Protein AF-A0A1M4BKY4-F1 (afdb_monomer)

Sequence (64 aa):
MATWRGPDGIEIDVIVLNRSPLYRVTQKLNGRRYHLAYAHDIAGIERWVDLADLVEVLPFRARR

Foldseek 3Di:
DKWKAFPQQWIWDFDADPNATWIWIWGQDPNDIGTDDIGNDPVVVCVPHDPVRIDIDDDDDDDD

Organism: NCBI:txid93944

Mean predicted aligned error: 3.81 Å

Solvent-accessible surface area (backbone atoms only — not comparable to full-atom values): 3940 Å² total; per-residue (Å²): 122,64,37,31,38,38,70,88,42,30,35,39,34,58,44,74,57,96,91,39,75,30,38,40,38,31,32,44,55,97,94,41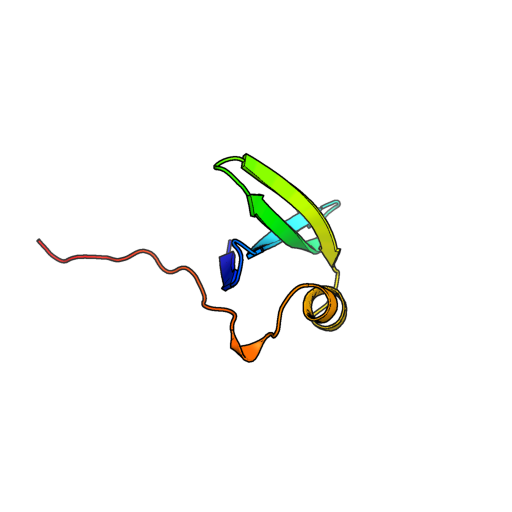,80,41,84,76,47,78,23,84,52,66,76,62,45,54,81,80,42,64,71,89,56,50,41,76,69,70,87,83,79,78,84,128

Radius of gyration: 12.75 Å; Cα contacts (8 Å, |Δi|>4): 109; chains: 1; bounding box: 39×27×31 Å

Secondary structure (DSSP, 8-state):
--EEE-GGGEEEEEEEETTEEEEEEEEEETTEEEEEEEESSSHHHHTTS-GGG-EE--------

Structure (mmCIF, N/CA/C/O backbone):
data_AF-A0A1M4BKY4-F1
#
_entry.id   AF-A0A1M4BKY4-F1
#
loop_
_atom_site.group_PDB
_atom_site.id
_atom_site.type_symbol
_atom_site.label_atom_id
_atom_site.label_alt_id
_atom_site.label_comp_id
_atom_site.label_asym_id
_atom_site.label_entity_id
_atom_site.label_seq_id
_atom_site.pdbx_PDB_ins_code
_atom_site.Cartn_x
_atom_site.Cartn_y
_atom_site.Cartn_z
_atom_site.occupancy
_atom_site.B_iso_or_equiv
_atom_site.auth_seq_id
_atom_site.auth_comp_id
_atom_site.auth_asym_id
_atom_site.auth_atom_id
_atom_site.pdbx_PDB_model_num
ATOM 1 N N . MET A 1 1 ? -7.983 -3.705 -10.108 1.00 71.50 1 MET A N 1
ATOM 2 C CA . MET A 1 1 ? -6.653 -3.261 -9.645 1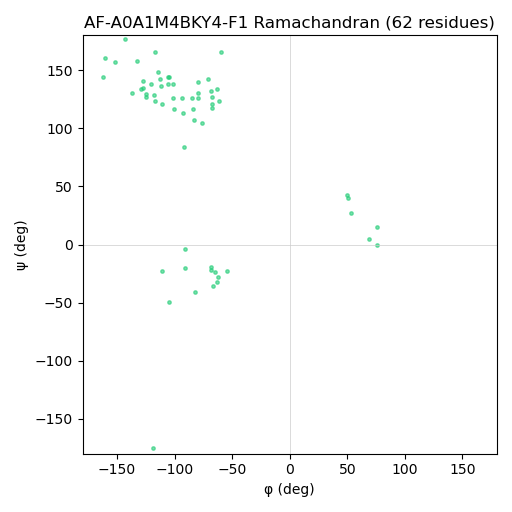.00 71.50 1 MET A CA 1
ATOM 3 C C . MET A 1 1 ? -6.449 -3.863 -8.276 1.00 71.50 1 MET A C 1
ATOM 5 O O . MET A 1 1 ? -7.395 -3.831 -7.498 1.00 71.50 1 MET A O 1
ATOM 9 N N . ALA A 1 2 ? -5.300 -4.490 -8.047 1.00 90.88 2 ALA A N 1
ATOM 10 C CA . ALA A 1 2 ? -4.988 -5.104 -6.766 1.00 90.88 2 ALA A CA 1
ATOM 11 C C . ALA A 1 2 ? -4.528 -4.026 -5.776 1.00 90.88 2 ALA A C 1
ATOM 13 O O . ALA A 1 2 ? -3.817 -3.088 -6.161 1.00 90.88 2 ALA A O 1
ATOM 14 N N . THR A 1 3 ? -4.977 -4.168 -4.534 1.00 95.25 3 THR A N 1
ATOM 15 C CA . THR A 1 3 ? -4.632 -3.291 -3.418 1.00 95.25 3 THR A CA 1
ATOM 16 C C . THR A 1 3 ? -4.167 -4.167 -2.270 1.00 95.25 3 THR A C 1
ATOM 18 O O . THR A 1 3 ? -4.838 -5.140 -1.928 1.00 95.25 3 THR A O 1
ATOM 21 N N . TRP A 1 4 ? -3.062 -3.793 -1.641 1.00 97.25 4 TRP A N 1
ATOM 22 C CA . TRP A 1 4 ? -2.559 -4.425 -0.428 1.00 97.25 4 TRP A CA 1
ATOM 23 C C . TRP A 1 4 ? -2.610 -3.437 0.722 1.00 97.25 4 TRP A C 1
ATOM 25 O O . TRP A 1 4 ? -2.473 -2.227 0.524 1.00 97.25 4 TRP A O 1
ATOM 35 N N . ARG A 1 5 ? -2.815 -3.953 1.929 1.00 97.19 5 ARG A N 1
ATOM 36 C CA . ARG A 1 5 ? -2.758 -3.174 3.164 1.00 97.19 5 ARG A CA 1
ATOM 37 C C . ARG A 1 5 ? -1.701 -3.747 4.079 1.00 97.19 5 ARG A C 1
ATOM 39 O O . ARG A 1 5 ? -1.610 -4.962 4.214 1.00 97.19 5 ARG A O 1
ATOM 46 N N . GLY A 1 6 ? -0.949 -2.848 4.691 1.00 96.31 6 GLY A N 1
ATOM 47 C CA . GLY A 1 6 ? 0.022 -3.156 5.723 1.00 96.31 6 GLY A CA 1
ATOM 48 C C . GLY A 1 6 ? -0.325 -2.471 7.047 1.00 96.31 6 GLY A C 1
ATOM 49 O O . GLY A 1 6 ? -1.378 -1.826 7.165 1.00 96.31 6 GLY A O 1
ATOM 50 N N . PRO A 1 7 ? 0.562 -2.596 8.042 1.00 96.56 7 PRO A N 1
ATOM 51 C CA . PRO A 1 7 ? 0.459 -1.912 9.324 1.00 96.56 7 PRO A CA 1
ATOM 52 C C . PRO A 1 7 ? 0.453 -0.386 9.166 1.00 96.56 7 PRO A C 1
ATOM 54 O O . PRO A 1 7 ? 0.719 0.161 8.094 1.00 96.56 7 PRO A O 1
ATOM 57 N N . ASP A 1 8 ? 0.072 0.309 10.239 1.00 94.88 8 ASP A N 1
ATOM 58 C CA . ASP A 1 8 ? 0.099 1.777 10.343 1.00 94.88 8 ASP A CA 1
ATOM 59 C C . ASP A 1 8 ? -0.632 2.524 9.216 1.00 94.88 8 ASP A C 1
ATOM 61 O O . ASP A 1 8 ? -0.320 3.667 8.869 1.00 94.88 8 ASP A O 1
ATOM 65 N N . GLY A 1 9 ? -1.635 1.863 8.631 1.00 95.75 9 GLY A N 1
ATOM 66 C CA . GLY A 1 9 ? -2.466 2.419 7.573 1.00 95.75 9 GLY A CA 1
ATOM 67 C C . GLY A 1 9 ? -1.788 2.478 6.205 1.00 95.75 9 GLY A C 1
ATOM 68 O O . GLY A 1 9 ? -2.306 3.190 5.339 1.00 95.75 9 GLY A O 1
ATOM 69 N N . ILE A 1 10 ? -0.672 1.768 5.995 1.00 97.94 10 ILE A N 1
ATOM 70 C CA . ILE A 1 10 ? -0.033 1.642 4.681 1.00 97.94 10 ILE A CA 1
ATOM 71 C C . ILE A 1 10 ? -0.975 0.929 3.706 1.00 97.94 10 ILE A C 1
ATOM 73 O O . ILE A 1 10 ? -1.582 -0.098 4.010 1.00 97.94 10 ILE A O 1
ATOM 77 N N . GLU A 1 11 ? -1.097 1.489 2.509 1.00 97.69 11 GLU A N 1
ATOM 78 C CA . GLU A 1 11 ? -1.886 0.948 1.411 1.00 97.69 11 GLU A CA 1
ATOM 79 C C . GLU A 1 11 ? -1.092 1.080 0.112 1.00 97.69 11 GLU A C 1
ATOM 81 O O . GLU A 1 11 ? -0.580 2.157 -0.212 1.00 97.69 11 GLU A O 1
ATOM 86 N N . ILE A 1 12 ? -1.003 -0.023 -0.624 1.00 97.56 12 ILE A N 1
ATOM 87 C CA . ILE A 1 12 ? -0.292 -0.113 -1.895 1.00 97.56 12 ILE A CA 1
ATOM 88 C C . ILE A 1 12 ? -1.300 -0.445 -2.978 1.00 97.56 12 ILE A C 1
ATOM 90 O O . ILE A 1 12 ? -1.972 -1.469 -2.905 1.00 97.56 12 ILE A O 1
ATOM 94 N N . ASP A 1 13 ? -1.367 0.395 -4.003 1.00 96.81 13 ASP A N 1
ATOM 95 C CA . ASP A 1 13 ? -2.181 0.152 -5.190 1.00 96.81 13 ASP A CA 1
ATOM 96 C C . ASP A 1 13 ? -1.293 -0.063 -6.411 1.00 96.81 13 ASP A C 1
ATOM 98 O O . ASP A 1 13 ? -0.322 0.669 -6.603 1.00 96.81 13 ASP A O 1
ATOM 102 N N . VAL A 1 14 ? -1.673 -0.977 -7.304 1.00 95.31 14 VAL A N 1
ATOM 103 C CA . VAL A 1 14 ? -1.128 -0.980 -8.670 1.00 95.31 14 VAL A CA 1
ATOM 104 C C . VAL A 1 14 ? -1.923 0.006 -9.516 1.00 95.31 14 VAL A C 1
ATOM 106 O O . VAL A 1 14 ? -3.120 -0.183 -9.752 1.00 95.31 14 VAL A O 1
ATOM 109 N N . ILE A 1 15 ? -1.251 1.051 -9.994 1.00 94.88 15 ILE A N 1
ATOM 110 C CA . ILE A 1 15 ? -1.812 2.074 -10.877 1.00 94.88 15 ILE A CA 1
ATOM 111 C C . ILE A 1 15 ? -1.106 2.073 -12.235 1.00 94.88 15 ILE A C 1
ATOM 113 O O . ILE A 1 15 ? -0.031 1.500 -12.386 1.00 94.88 15 ILE A O 1
ATOM 117 N N . VAL A 1 16 ? -1.700 2.746 -13.223 1.00 94.38 16 VAL A N 1
ATOM 118 C CA . VAL A 1 16 ? -1.056 3.012 -14.515 1.00 94.38 16 VAL A CA 1
ATOM 119 C C . VAL A 1 16 ? -0.769 4.504 -14.617 1.00 94.38 16 VAL A C 1
ATOM 121 O O . VAL A 1 16 ? -1.695 5.312 -14.571 1.00 94.38 16 VAL A O 1
ATOM 124 N N . LEU A 1 17 ? 0.500 4.868 -14.786 1.00 90.81 17 LEU A N 1
ATOM 125 C CA . LEU A 1 17 ? 0.936 6.237 -15.071 1.00 90.81 17 LEU A CA 1
ATOM 126 C C . LEU A 1 17 ? 1.763 6.209 -16.355 1.00 90.81 17 LEU A C 1
ATOM 128 O O . LEU 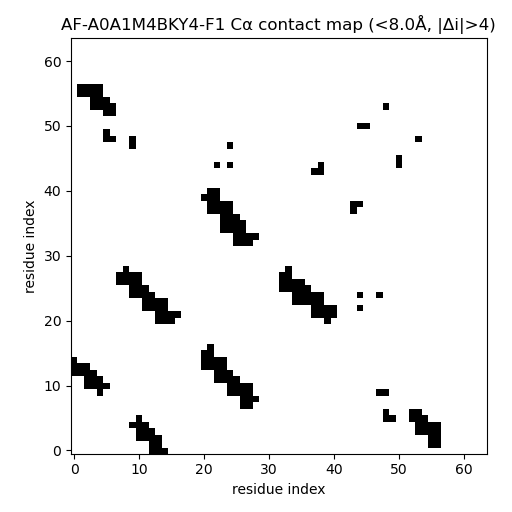A 1 17 ? 2.656 5.381 -16.503 1.00 90.81 17 LEU A O 1
ATOM 132 N N . ASN A 1 18 ? 1.445 7.083 -17.312 1.00 91.25 18 ASN A N 1
ATOM 133 C CA . ASN A 1 18 ? 2.128 7.148 -18.611 1.00 91.25 18 ASN A CA 1
ATOM 134 C C . ASN A 1 18 ? 2.247 5.788 -19.331 1.00 91.25 18 ASN A C 1
ATOM 136 O O . ASN A 1 18 ? 3.263 5.497 -19.950 1.00 91.25 18 ASN A O 1
ATOM 140 N N . ARG A 1 19 ? 1.184 4.970 -19.275 1.00 92.50 19 ARG A N 1
ATOM 141 C CA . ARG A 1 19 ? 1.098 3.612 -19.861 1.00 92.50 19 ARG A CA 1
ATOM 142 C C . ARG A 1 19 ? 1.973 2.543 -19.195 1.00 92.50 19 ARG A C 1
ATOM 144 O O . ARG A 1 19 ? 1.942 1.403 -19.646 1.00 92.50 19 ARG A O 1
ATOM 151 N N . SER A 1 20 ? 2.667 2.867 -18.109 1.00 90.12 20 SER A N 1
ATOM 152 C CA . SER A 1 20 ? 3.449 1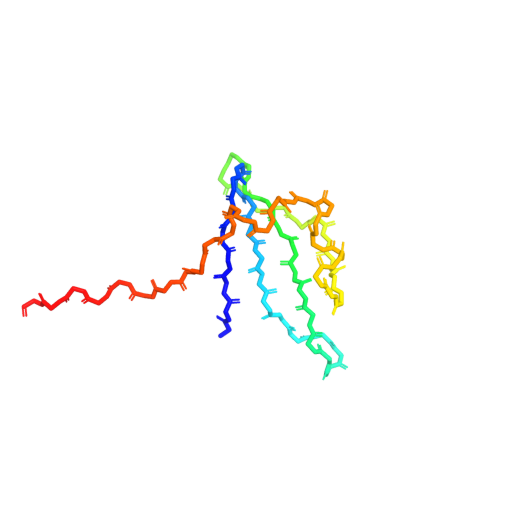.903 -17.333 1.00 90.12 20 SER A CA 1
ATOM 153 C C . SER A 1 20 ? 2.742 1.569 -16.016 1.00 90.12 20 SER A C 1
ATOM 155 O O . SER A 1 20 ? 2.205 2.479 -15.376 1.00 90.12 20 SER A O 1
ATOM 157 N N . PRO A 1 21 ? 2.704 0.293 -15.593 1.00 91.25 21 PRO A N 1
ATOM 158 C CA . PRO A 1 21 ? 2.248 -0.066 -14.258 1.00 91.25 21 PRO A CA 1
ATOM 159 C C . PRO A 1 21 ? 3.279 0.366 -13.206 1.00 91.25 21 PRO A C 1
ATOM 161 O O . PRO A 1 21 ? 4.486 0.287 -13.433 1.00 91.25 21 PRO A O 1
ATOM 164 N N . LEU A 1 22 ? 2.795 0.829 -12.059 1.00 95.44 22 LEU A N 1
ATOM 165 C CA . LEU A 1 22 ? 3.602 1.198 -10.893 1.00 95.44 22 LEU A CA 1
ATOM 166 C C . LEU A 1 22 ? 2.806 1.008 -9.607 1.00 95.44 22 LEU A C 1
ATOM 168 O O . LEU A 1 22 ? 1.574 1.065 -9.596 1.00 95.44 22 LEU A O 1
ATOM 172 N N . TYR A 1 23 ? 3.537 0.840 -8.515 1.00 96.50 23 TYR A N 1
ATOM 173 C CA . TYR A 1 23 ? 2.995 0.807 -7.172 1.00 96.50 23 TYR A CA 1
ATOM 174 C C . TYR A 1 23 ? 2.858 2.231 -6.645 1.00 96.50 23 TYR A C 1
ATOM 176 O O . TYR A 1 23 ? 3.814 3.006 -6.631 1.00 96.50 23 TYR A O 1
ATOM 184 N N . ARG A 1 24 ? 1.663 2.588 -6.192 1.00 97.44 24 ARG A N 1
ATOM 185 C CA . ARG A 1 24 ? 1.414 3.813 -5.439 1.00 97.44 24 ARG A CA 1
ATOM 186 C C . ARG A 1 24 ? 1.337 3.459 -3.966 1.00 97.44 24 ARG A C 1
ATOM 188 O O . ARG A 1 24 ? 0.409 2.767 -3.559 1.00 97.44 24 ARG A O 1
ATOM 195 N N . VAL A 1 25 ? 2.264 3.993 -3.181 1.00 97.62 25 VAL A N 1
ATOM 196 C CA . VAL A 1 25 ? 2.279 3.847 -1.726 1.00 97.62 25 VAL A CA 1
ATOM 197 C C . VAL A 1 25 ? 1.561 5.039 -1.106 1.00 97.62 25 VAL A C 1
ATOM 199 O O . VAL A 1 25 ? 1.868 6.204 -1.392 1.00 97.62 25 VAL A O 1
ATOM 202 N N . THR A 1 26 ? 0.578 4.754 -0.262 1.00 98.06 26 THR A N 1
ATOM 203 C CA . THR A 1 26 ? -0.144 5.757 0.521 1.00 98.06 26 THR A CA 1
ATOM 204 C C . THR A 1 26 ? -0.244 5.328 1.975 1.00 98.06 26 THR A C 1
ATOM 206 O O . THR A 1 26 ? -0.162 4.143 2.277 1.00 98.06 26 THR A O 1
ATOM 209 N N . GLN A 1 27 ? -0.452 6.288 2.872 1.00 97.88 27 GLN A N 1
ATOM 210 C CA . GLN A 1 27 ? -0.700 6.018 4.283 1.00 97.88 27 GLN A CA 1
ATOM 211 C C . GLN A 1 27 ? -1.970 6.718 4.743 1.00 97.88 27 GLN A C 1
ATOM 213 O O . GLN A 1 27 ? -2.200 7.892 4.435 1.00 97.88 27 GLN A O 1
ATOM 218 N N . LYS A 1 28 ? -2.811 5.997 5.480 1.00 97.12 28 LYS A N 1
ATOM 219 C CA . LYS A 1 28 ? -3.994 6.552 6.134 1.00 97.12 28 LYS A CA 1
ATOM 220 C C . LYS A 1 28 ? -3.658 6.965 7.561 1.00 97.12 28 LYS A C 1
ATOM 222 O O . LYS A 1 28 ? -3.444 6.114 8.412 1.00 97.12 28 LYS A O 1
ATOM 227 N N . LEU A 1 29 ? -3.697 8.268 7.828 1.00 95.25 29 LEU A N 1
ATOM 228 C CA . LEU A 1 29 ? -3.488 8.858 9.149 1.00 95.25 29 LEU A CA 1
ATOM 229 C C . LEU A 1 29 ? -4.689 9.738 9.499 1.00 95.25 29 LEU A C 1
ATOM 231 O O . LEU A 1 29 ? -5.074 10.607 8.715 1.00 95.2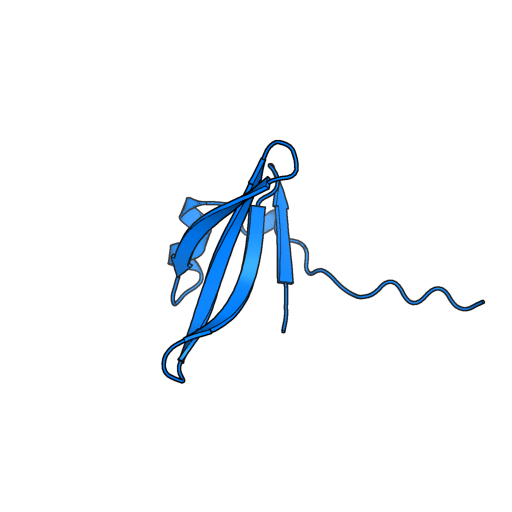5 29 LEU A O 1
ATOM 235 N N . ASN A 1 30 ? -5.301 9.514 10.666 1.00 93.81 30 ASN A N 1
ATOM 236 C CA . ASN A 1 30 ? -6.445 10.296 11.166 1.00 93.81 30 ASN A CA 1
ATOM 237 C C . ASN A 1 30 ? -7.586 10.455 10.136 1.00 93.81 30 ASN A C 1
ATOM 239 O O . ASN A 1 30 ? -8.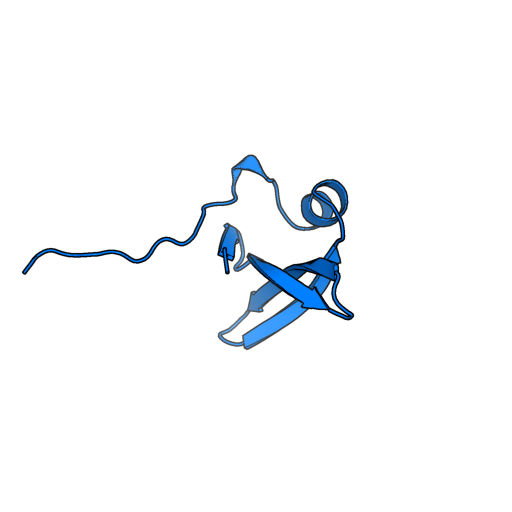125 11.542 9.935 1.00 93.81 30 ASN A O 1
ATOM 243 N N . GLY A 1 31 ? -7.916 9.372 9.424 1.00 92.38 31 GLY A N 1
ATOM 244 C CA . GLY A 1 31 ? -8.967 9.353 8.398 1.00 92.38 31 GLY A CA 1
ATOM 245 C C . GLY A 1 31 ? -8.597 10.022 7.066 1.00 92.38 31 GLY A C 1
ATOM 246 O O . GLY A 1 31 ? -9.403 10.005 6.137 1.00 92.38 31 GLY A O 1
ATOM 247 N N . ARG A 1 32 ? -7.387 10.577 6.932 1.00 96.38 32 ARG A N 1
ATOM 248 C CA . ARG A 1 32 ? -6.877 11.180 5.692 1.00 96.38 32 ARG A CA 1
ATOM 249 C C . ARG A 1 32 ? -5.849 10.270 5.034 1.00 96.38 32 ARG A C 1
ATOM 251 O O . ARG A 1 32 ? -5.076 9.612 5.719 1.00 96.38 32 ARG A O 1
ATOM 258 N N . ARG A 1 33 ? -5.837 10.237 3.700 1.00 97.12 33 ARG A N 1
ATOM 259 C CA . ARG A 1 33 ? -4.868 9.467 2.907 1.00 97.12 33 ARG A CA 1
ATOM 260 C C . ARG A 1 33 ? -3.780 10.402 2.378 1.00 97.12 33 ARG A C 1
ATOM 262 O O . ARG A 1 33 ? -4.096 11.372 1.695 1.00 97.12 33 ARG A O 1
ATOM 269 N N . TYR A 1 34 ? -2.526 10.072 2.652 1.00 97.62 34 TYR A N 1
ATOM 270 C CA . TYR A 1 34 ? -1.343 10.805 2.208 1.00 97.62 34 TYR A CA 1
A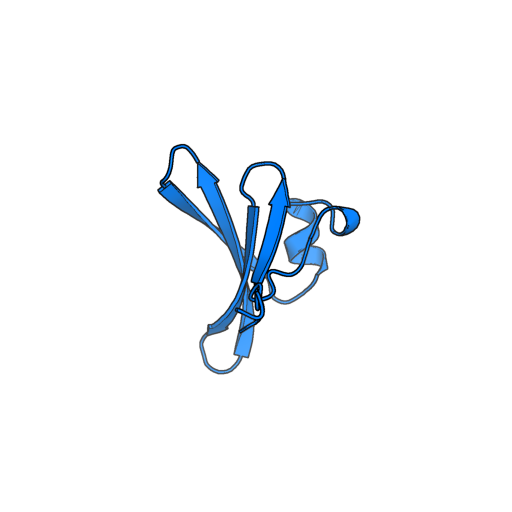TOM 271 C C . TYR A 1 34 ? -0.567 9.970 1.192 1.00 97.62 34 TYR A C 1
ATOM 273 O O . TYR A 1 34 ? -0.409 8.764 1.371 1.00 97.62 34 TYR A O 1
ATOM 281 N N . HIS A 1 35 ? -0.106 10.596 0.110 1.00 97.25 35 HIS A N 1
ATOM 282 C CA . HIS A 1 35 ? 0.786 9.948 -0.847 1.00 97.25 35 HIS A CA 1
ATOM 283 C C . HIS A 1 35 ? 2.211 9.959 -0.302 1.00 97.25 35 HIS A C 1
ATOM 285 O O . HIS A 1 35 ? 2.688 11.015 0.108 1.00 97.25 35 HIS A O 1
ATOM 291 N N . LEU A 1 36 ? 2.866 8.799 -0.310 1.00 96.56 36 LEU A N 1
ATOM 292 C CA . LEU A 1 36 ? 4.243 8.668 0.159 1.00 96.56 36 LEU A CA 1
ATOM 293 C C . LEU A 1 36 ? 5.220 8.530 -1.006 1.00 96.56 36 LEU A C 1
ATOM 295 O O . LEU A 1 36 ? 6.216 9.246 -1.058 1.00 96.56 36 LEU A O 1
ATOM 299 N N . ALA A 1 37 ? 4.931 7.629 -1.950 1.00 96.50 37 ALA A N 1
ATOM 300 C CA . ALA A 1 37 ? 5.825 7.362 -3.070 1.00 96.50 37 ALA A CA 1
ATOM 301 C C . ALA A 1 37 ? 5.123 6.677 -4.249 1.00 96.50 37 ALA A C 1
ATOM 303 O O . ALA A 1 37 ? 4.082 6.026 -4.102 1.00 96.50 37 ALA A O 1
ATOM 304 N N . TYR A 1 38 ? 5.764 6.771 -5.413 1.00 96.62 38 TYR A N 1
ATOM 305 C CA . TYR A 1 38 ? 5.621 5.800 -6.492 1.00 96.62 38 TYR A CA 1
ATOM 306 C C . TYR A 1 38 ? 6.835 4.870 -6.493 1.00 96.62 38 TYR A C 1
ATOM 308 O O . TYR A 1 38 ? 7.963 5.336 -6.337 1.00 96.62 38 TYR A O 1
ATOM 316 N N . ALA A 1 39 ? 6.608 3.575 -6.690 1.00 95.38 39 ALA A N 1
ATOM 317 C CA . ALA A 1 39 ? 7.653 2.569 -6.822 1.00 95.38 39 ALA A CA 1
ATOM 318 C C . ALA A 1 39 ? 7.441 1.747 -8.100 1.00 95.38 39 ALA A C 1
ATOM 320 O O . ALA A 1 39 ? 6.310 1.425 -8.471 1.00 95.38 39 ALA A O 1
ATOM 321 N N . HIS A 1 40 ? 8.537 1.422 -8.782 1.00 93.25 40 HIS A N 1
ATOM 322 C CA . HIS A 1 40 ? 8.522 0.608 -10.001 1.00 93.25 40 HIS A CA 1
ATOM 323 C C . HIS A 1 40 ? 8.670 -0.889 -9.716 1.00 93.25 40 HIS A C 1
ATOM 325 O O . HIS A 1 40 ? 8.294 -1.711 -10.546 1.00 93.25 40 HIS A O 1
ATOM 331 N N . ASP A 1 41 ? 9.198 -1.234 -8.546 1.00 92.50 41 ASP A N 1
ATOM 332 C CA . ASP A 1 41 ? 9.485 -2.593 -8.118 1.00 92.50 41 ASP A CA 1
ATOM 333 C C . ASP A 1 41 ? 9.197 -2.770 -6.620 1.00 92.50 41 ASP A C 1
ATOM 335 O O . ASP A 1 41 ? 8.811 -1.836 -5.909 1.00 92.50 41 ASP A O 1
ATOM 339 N N . ILE A 1 42 ? 9.372 -4.006 -6.160 1.00 92.06 42 ILE A N 1
ATOM 340 C CA . ILE A 1 42 ? 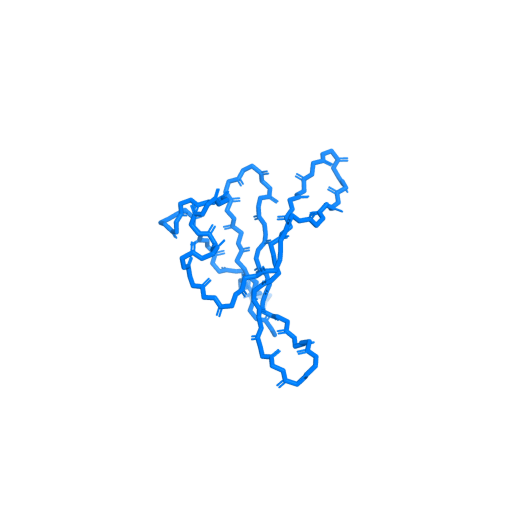9.167 -4.411 -4.770 1.00 92.06 42 ILE A CA 1
ATOM 341 C C . ILE A 1 42 ? 10.202 -3.758 -3.837 1.00 92.06 42 ILE A C 1
ATOM 343 O O . ILE A 1 42 ? 9.846 -3.333 -2.741 1.00 92.06 42 ILE A O 1
ATOM 347 N N . ALA A 1 43 ? 11.450 -3.581 -4.277 1.00 92.94 43 ALA A N 1
ATOM 348 C CA . ALA A 1 43 ? 12.496 -2.961 -3.458 1.00 92.94 43 ALA A CA 1
ATOM 349 C C . ALA A 1 43 ? 12.166 -1.497 -3.096 1.00 92.94 43 ALA A C 1
ATOM 351 O O . ALA A 1 43 ? 12.495 -1.013 -2.011 1.00 92.94 43 ALA A O 1
ATOM 352 N N . GLY A 1 44 ? 11.471 -0.775 -3.981 1.00 93.00 44 GLY A N 1
ATOM 353 C CA . GLY A 1 44 ? 10.952 0.564 -3.692 1.00 93.00 44 GLY A CA 1
ATOM 354 C C . GLY A 1 44 ? 9.820 0.591 -2.655 1.00 93.00 44 GLY A C 1
ATOM 355 O O . GLY A 1 44 ? 9.601 1.628 -2.024 1.00 93.00 44 GLY A O 1
ATOM 356 N N . ILE A 1 45 ? 9.122 -0.530 -2.456 1.00 94.88 45 ILE A N 1
ATOM 357 C CA . ILE A 1 45 ? 8.064 -0.693 -1.450 1.00 94.88 45 ILE A CA 1
ATOM 358 C C . ILE A 1 45 ? 8.650 -1.008 -0.070 1.00 94.88 45 ILE A C 1
ATOM 360 O O . ILE A 1 45 ? 8.182 -0.435 0.913 1.00 94.88 45 ILE A O 1
ATOM 364 N N . GLU A 1 46 ? 9.678 -1.859 0.003 1.00 95.69 46 GLU A N 1
ATOM 365 C CA . GLU A 1 46 ? 10.287 -2.359 1.255 1.00 95.69 46 GLU A CA 1
ATOM 366 C C . GLU A 1 46 ? 10.744 -1.250 2.215 1.00 95.69 46 GLU A C 1
ATOM 368 O O . GLU A 1 46 ? 10.841 -1.452 3.421 1.00 95.69 46 GLU A O 1
ATOM 373 N N . ARG A 1 47 ? 10.989 -0.039 1.703 1.00 93.69 47 ARG A N 1
ATOM 374 C CA . ARG A 1 47 ? 11.334 1.134 2.524 1.00 93.69 47 ARG A CA 1
ATOM 375 C C . ARG A 1 47 ? 10.189 1.638 3.404 1.00 93.69 47 ARG A C 1
ATOM 377 O O . ARG A 1 47 ? 10.442 2.410 4.324 1.00 93.69 47 ARG A O 1
ATOM 384 N N . TRP A 1 48 ? 8.951 1.271 3.086 1.00 94.94 48 TRP A N 1
ATOM 385 C CA . TRP A 1 48 ? 7.744 1.789 3.732 1.00 94.94 48 TRP A CA 1
ATOM 386 C C . TRP A 1 48 ? 7.020 0.750 4.578 1.00 94.94 48 TRP A C 1
ATOM 388 O O . TRP A 1 48 ? 6.231 1.125 5.441 1.00 94.94 48 TRP A O 1
ATOM 398 N N . VAL A 1 49 ? 7.235 -0.536 4.303 1.00 95.56 49 VAL A N 1
ATOM 399 C CA . VAL A 1 49 ? 6.519 -1.637 4.944 1.00 95.56 49 VAL A CA 1
ATOM 400 C C . VAL A 1 49 ? 7.283 -2.941 4.749 1.00 95.56 49 VAL A C 1
ATOM 402 O O . VAL A 1 49 ? 7.861 -3.162 3.683 1.00 95.56 49 VAL A O 1
ATOM 405 N N . ASP A 1 50 ? 7.259 -3.807 5.760 1.00 96.31 50 ASP A N 1
ATOM 406 C CA . ASP A 1 50 ? 7.697 -5.191 5.604 1.00 96.31 50 ASP 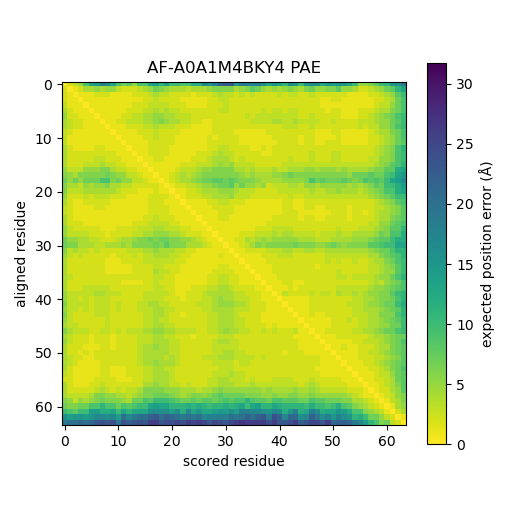A CA 1
ATOM 407 C C . ASP A 1 50 ? 6.709 -5.928 4.688 1.00 96.31 50 ASP A C 1
ATOM 409 O O . ASP A 1 50 ? 5.494 -5.920 4.904 1.00 96.31 50 ASP A O 1
ATOM 413 N N . LEU A 1 51 ? 7.221 -6.561 3.635 1.00 94.69 51 LEU A N 1
ATOM 414 C CA . LEU A 1 51 ? 6.394 -7.277 2.668 1.00 94.69 51 LEU A CA 1
ATOM 415 C C . LEU A 1 51 ? 5.630 -8.440 3.303 1.00 94.69 51 LEU A C 1
ATOM 417 O O . LEU A 1 51 ? 4.552 -8.779 2.816 1.00 94.69 51 LEU A O 1
ATOM 421 N N . ALA A 1 52 ? 6.166 -9.036 4.372 1.00 96.25 52 ALA A N 1
ATOM 422 C CA . ALA A 1 52 ? 5.508 -10.117 5.097 1.00 96.25 52 ALA A CA 1
ATOM 423 C C . ALA A 1 52 ? 4.203 -9.664 5.773 1.00 96.25 52 ALA A C 1
ATOM 425 O O . ALA A 1 52 ? 3.307 -10.482 5.982 1.00 96.25 52 ALA A O 1
ATOM 426 N N . ASP A 1 53 ? 4.068 -8.366 6.052 1.00 96.69 53 ASP A N 1
ATOM 427 C CA . ASP A 1 53 ? 2.888 -7.791 6.697 1.00 96.69 53 ASP A CA 1
ATOM 428 C C . ASP A 1 53 ? 1.823 -7.313 5.694 1.00 96.69 53 ASP A C 1
ATOM 430 O O . ASP A 1 53 ? 0.746 -6.851 6.088 1.00 96.69 53 ASP A O 1
ATOM 434 N N . LEU A 1 54 ? 2.098 -7.399 4.388 1.00 96.25 54 LEU A N 1
ATOM 435 C CA . LEU A 1 54 ? 1.151 -6.995 3.355 1.00 96.25 54 LEU A CA 1
ATOM 436 C C . LEU A 1 54 ? 0.092 -8.067 3.111 1.00 96.25 54 LEU A C 1
ATOM 438 O O . LEU A 1 54 ? 0.381 -9.205 2.747 1.00 96.25 54 LEU A O 1
ATOM 442 N N . VAL A 1 55 ? -1.172 -7.655 3.195 1.00 96.50 55 VAL A N 1
ATOM 443 C CA . VAL A 1 55 ? -2.324 -8.512 2.906 1.00 96.50 55 VAL A CA 1
ATOM 444 C C . VAL A 1 55 ? -3.108 -7.947 1.730 1.00 96.50 55 VAL A C 1
ATOM 446 O O . VAL A 1 55 ? -3.471 -6.768 1.714 1.00 96.50 55 VAL A O 1
ATOM 449 N N . GLU A 1 56 ? -3.387 -8.791 0.735 1.00 95.94 56 GLU A N 1
ATOM 450 C CA . GLU A 1 56 ? -4.212 -8.407 -0.410 1.00 95.94 56 GLU A CA 1
ATOM 451 C C . GLU A 1 56 ? -5.668 -8.180 0.018 1.00 95.94 56 GLU A C 1
ATOM 453 O O . GLU A 1 56 ? -6.288 -8.991 0.712 1.00 95.94 56 GLU A O 1
ATOM 458 N N . VAL A 1 57 ? -6.239 -7.061 -0.420 1.00 94.88 57 VAL A N 1
ATOM 459 C CA . VAL A 1 57 ? -7.636 -6.721 -0.172 1.00 94.88 57 VAL A CA 1
ATOM 460 C C . VAL A 1 57 ? -8.509 -7.410 -1.210 1.00 94.88 57 VAL A C 1
ATOM 462 O O . VAL A 1 57 ? -8.602 -6.981 -2.360 1.00 94.88 57 VAL A O 1
ATOM 465 N N . LEU A 1 58 ? -9.221 -8.444 -0.768 1.00 92.19 58 LEU A N 1
ATOM 466 C CA . LEU A 1 58 ? -10.206 -9.149 -1.579 1.00 92.19 58 LEU A CA 1
ATOM 467 C C . LEU A 1 58 ? -11.637 -8.773 -1.160 1.00 92.19 58 LEU A C 1
ATOM 469 O O . LEU A 1 58 ? -11.907 -8.579 0.029 1.00 92.19 58 LEU A O 1
ATOM 473 N N . PRO A 1 59 ? -12.593 -8.684 -2.104 1.00 88.19 59 PRO A N 1
ATOM 474 C CA . PRO A 1 59 ? -13.993 -8.471 -1.761 1.00 88.19 59 PRO A CA 1
ATOM 475 C C . PRO A 1 59 ? -14.525 -9.628 -0.911 1.00 88.19 59 PRO A C 1
ATOM 477 O O . PRO A 1 59 ? -14.522 -10.781 -1.347 1.00 88.19 59 PRO A O 1
ATOM 480 N N . PHE A 1 60 ? -15.053 -9.321 0.274 1.00 85.62 60 PHE A N 1
ATOM 481 C CA . PHE A 1 60 ? -15.728 -10.320 1.094 1.00 85.62 60 PHE A CA 1
ATOM 482 C C . PHE A 1 60 ? -17.122 -10.612 0.524 1.00 85.62 60 PHE A C 1
ATOM 484 O O . PHE A 1 60 ? -18.047 -9.809 0.647 1.00 85.62 60 PHE A O 1
ATOM 491 N N . ARG A 1 61 ? -17.277 -11.764 -0.136 1.00 86.12 61 ARG A N 1
ATOM 492 C CA . ARG A 1 61 ? -18.563 -12.221 -0.681 1.00 86.12 61 ARG A CA 1
ATOM 493 C C . ARG A 1 61 ? -19.288 -13.087 0.348 1.00 86.12 61 ARG A C 1
ATOM 495 O O . ARG A 1 61 ? -19.205 -14.311 0.294 1.00 86.12 61 ARG A O 1
ATOM 502 N N . ALA A 1 62 ? -20.014 -12.462 1.271 1.00 84.62 62 ALA A N 1
ATOM 503 C CA . ALA A 1 62 ? -20.949 -13.193 2.123 1.00 84.62 62 ALA A CA 1
ATOM 504 C C . ALA A 1 62 ? -22.113 -13.718 1.261 1.00 84.62 62 ALA A C 1
ATOM 506 O O . ALA A 1 62 ? -22.837 -12.926 0.655 1.00 84.62 62 ALA A O 1
ATOM 507 N N . ARG A 1 63 ? -22.288 -15.044 1.175 1.00 75.81 63 ARG A N 1
ATOM 508 C CA . ARG A 1 63 ? -23.529 -15.630 0.645 1.00 75.81 63 ARG A CA 1
ATOM 509 C C . ARG A 1 63 ? -24.644 -15.314 1.648 1.00 75.81 63 ARG A C 1
ATOM 511 O O . ARG A 1 63 ? -24.502 -15.655 2.820 1.00 75.81 63 ARG A O 1
ATOM 518 N N . ARG A 1 64 ? -25.680 -14.607 1.196 1.00 62.94 64 ARG A N 1
ATOM 519 C CA . ARG A 1 64 ? -26.947 -14.459 1.922 1.00 62.94 64 ARG A CA 1
ATOM 520 C C . ARG A 1 64 ? -27.834 -15.664 1.665 1.00 62.94 64 ARG A C 1
ATOM 522 O O . ARG A 1 64 ? -27.736 -16.206 0.541 1.00 62.94 64 ARG A O 1
#

Nearest PDB structures (foldseek):
  2n3f-assembly1_A  TM=6.108E-01  e=2.074E+00  Arabidopsis thaliana
  2jhj-assembly1_A  TM=5.403E-01  e=2.323E+00  Archaeoglobus fulgidus
  6slc-assembly1_BBB  TM=5.730E-01  e=6.087E+00  Streptomyces sp. Ag82_O1-9

pLDDT: mean 93.48, std 6.09, range [62.94, 98.06]